Protein AF-A0AAW9CM47-F1 (afdb_monomer_lite)

Sequence (96 aa):
MLRRILAQLALIRCGAGIGVCQTAFAKRDPALARVLPKAFAGRLDMWVTMHEDPRGSPRCRAAFEALAEGLGAYVDERRAPAIARLRRPRRGTRSA

Secondary structure (DSSP, 8-state):
-THHHHHHHHHHHTTS------HHHHTT-TT-----TTT------------SGGGG-HHHHHHHHHHHHHHHHHHH-SS--GGGGG----------

Radius of gyration: 18.09 Å; chains: 1; bounding box: 31×57×43 Å

Foldseek 3Di:
DPVPVVVVVVCVLVVVDDDDDDPLVQVVDPSHDDDCCPPDDDDDDDDQDDDPVCCPPPVVVVVSVVVVVQVVQSVVVVRHDPPVPPDDPPPDPDDD

pLDDT: mean 77.94, std 17.7, range [38.81, 94.44]

Organism: Burkholderia thailandensis (NCBI:txid57975)

Structure (mmCIF, N/CA/C/O backbone):
data_AF-A0AAW9CM47-F1
#
_entry.id   AF-A0AAW9CM47-F1
#
loop_
_atom_site.group_PDB
_atom_site.id
_atom_site.type_symbol
_atom_site.label_atom_id
_atom_site.label_alt_id
_atom_site.label_comp_id
_atom_site.label_asym_id
_atom_site.label_entity_id
_atom_site.label_seq_id
_atom_site.pdbx_PDB_ins_code
_atom_site.Cartn_x
_atom_site.Cartn_y
_atom_site.Cartn_z
_atom_site.occupancy
_atom_site.B_iso_or_equiv
_atom_site.auth_seq_id
_atom_site.auth_comp_id
_atom_site.auth_asym_id
_atom_site.auth_atom_id
_atom_site.pdbx_PDB_model_num
ATOM 1 N N . MET A 1 1 ? 14.786 12.372 9.011 1.00 52.53 1 MET A N 1
ATOM 2 C CA . MET A 1 1 ? 14.922 10.958 8.579 1.00 52.53 1 MET A CA 1
ATOM 3 C C . MET A 1 1 ? 13.990 10.550 7.417 1.00 52.53 1 MET A C 1
ATOM 5 O O . MET A 1 1 ? 14.360 9.652 6.671 1.00 52.53 1 MET A O 1
ATOM 9 N N . LEU A 1 2 ? 12.848 11.227 7.191 1.00 55.03 2 LEU A N 1
ATOM 10 C CA . LEU A 1 2 ? 11.817 10.860 6.191 1.00 55.03 2 LEU A CA 1
ATOM 11 C C . LEU A 1 2 ? 12.164 11.137 4.702 1.00 55.03 2 LEU A C 1
ATOM 13 O O . LEU A 1 2 ? 11.453 10.695 3.807 1.00 55.03 2 LEU A O 1
ATOM 17 N N . ARG A 1 3 ? 13.255 11.856 4.399 1.00 67.44 3 ARG A N 1
ATOM 18 C CA . ARG A 1 3 ? 13.590 12.277 3.019 1.00 67.44 3 ARG A CA 1
ATOM 19 C C . ARG A 1 3 ? 14.047 11.142 2.090 1.00 67.44 3 ARG A C 1
ATOM 21 O O . ARG A 1 3 ? 13.859 11.246 0.883 1.00 67.44 3 ARG A O 1
ATOM 28 N N . ARG A 1 4 ? 14.631 10.065 2.630 1.00 72.69 4 ARG A N 1
ATOM 29 C CA . ARG A 1 4 ? 15.266 9.000 1.824 1.00 72.69 4 ARG A CA 1
ATOM 30 C C . ARG A 1 4 ? 14.275 8.223 0.957 1.00 72.69 4 ARG A C 1
ATOM 32 O O . ARG A 1 4 ? 14.547 7.994 -0.214 1.00 72.69 4 ARG A O 1
ATOM 39 N N . ILE A 1 5 ? 13.110 7.891 1.508 1.00 76.75 5 ILE A N 1
ATOM 40 C CA . ILE A 1 5 ? 12.075 7.135 0.786 1.00 76.75 5 ILE A CA 1
ATOM 41 C C . ILE A 1 5 ? 11.512 7.953 -0.383 1.00 76.75 5 ILE A C 1
ATOM 43 O O . ILE A 1 5 ? 11.269 7.412 -1.458 1.00 76.75 5 ILE A O 1
ATOM 47 N N . LEU A 1 6 ? 11.357 9.268 -0.200 1.00 84.19 6 LEU A N 1
ATOM 48 C CA . LEU A 1 6 ? 10.863 10.152 -1.258 1.00 84.19 6 LEU A CA 1
ATOM 49 C C . LEU A 1 6 ? 11.863 10.271 -2.413 1.00 84.19 6 LEU A C 1
ATOM 51 O O . LEU A 1 6 ? 11.449 10.243 -3.569 1.00 84.19 6 LEU A O 1
ATOM 55 N N . ALA A 1 7 ? 13.163 10.355 -2.110 1.00 88.69 7 ALA A N 1
ATOM 56 C CA . ALA A 1 7 ? 14.211 10.388 -3.128 1.00 88.69 7 ALA A CA 1
ATOM 57 C C . ALA A 1 7 ? 14.270 9.076 -3.927 1.00 88.69 7 ALA A C 1
ATOM 59 O O . ALA A 1 7 ? 14.294 9.107 -5.153 1.00 88.69 7 ALA A O 1
ATOM 60 N N . GLN A 1 8 ? 14.212 7.925 -3.249 1.00 88.69 8 GLN A N 1
ATOM 61 C CA . GLN A 1 8 ? 14.195 6.620 -3.914 1.00 88.69 8 GLN A CA 1
ATOM 62 C C . GLN A 1 8 ? 12.980 6.469 -4.836 1.00 88.69 8 GLN A C 1
ATOM 64 O O . GLN A 1 8 ? 13.119 6.046 -5.980 1.00 88.69 8 GLN A O 1
ATOM 69 N N . LEU A 1 9 ? 11.791 6.855 -4.364 1.00 89.06 9 LEU A N 1
ATOM 70 C CA . LEU A 1 9 ? 10.583 6.796 -5.183 1.00 89.06 9 LEU A CA 1
ATOM 71 C C . LEU A 1 9 ? 10.673 7.728 -6.401 1.00 89.06 9 LEU A C 1
ATOM 73 O O . LEU A 1 9 ? 10.230 7.353 -7.483 1.00 89.06 9 LEU A O 1
ATOM 77 N N . ALA A 1 10 ? 11.254 8.921 -6.244 1.00 90.19 10 ALA A N 1
ATOM 78 C CA . ALA A 1 10 ? 11.468 9.848 -7.352 1.00 90.19 10 ALA A CA 1
ATOM 79 C C . ALA A 1 10 ? 12.419 9.276 -8.417 1.00 90.19 10 ALA A C 1
ATOM 81 O O . ALA A 1 10 ? 12.129 9.413 -9.602 1.00 90.19 10 ALA A O 1
ATOM 82 N N . LEU A 1 11 ? 13.492 8.587 -8.009 1.00 92.06 11 LEU A N 1
ATOM 83 C CA . LEU A 1 11 ? 14.426 7.931 -8.932 1.00 92.06 11 LEU A CA 1
ATOM 84 C C . LEU A 1 11 ? 13.748 6.834 -9.760 1.00 92.06 11 LEU A C 1
ATOM 86 O O . LEU A 1 11 ? 13.921 6.770 -10.973 1.00 92.06 11 LEU A O 1
ATOM 90 N N . ILE A 1 12 ? 12.927 5.993 -9.129 1.00 93.06 12 ILE A N 1
ATOM 91 C CA . ILE A 1 12 ? 12.203 4.941 -9.859 1.00 93.06 12 ILE A CA 1
ATOM 92 C C . ILE A 1 12 ? 11.202 5.578 -10.840 1.00 93.06 12 ILE A C 1
ATOM 94 O O . ILE A 1 12 ? 11.103 5.157 -11.988 1.00 93.06 12 ILE A O 1
ATOM 98 N N . ARG A 1 13 ? 10.495 6.636 -10.418 1.00 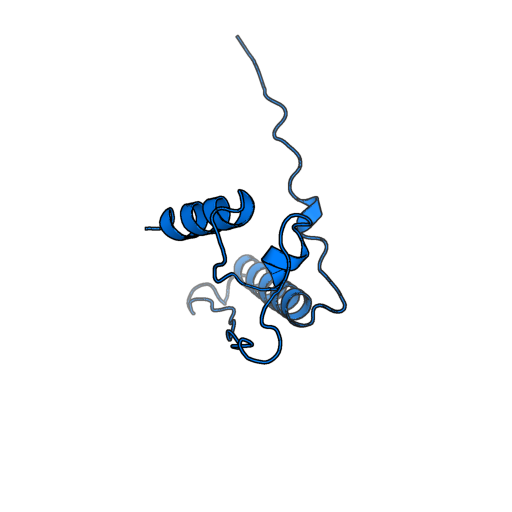90.19 13 ARG A N 1
ATOM 99 C CA . ARG A 1 13 ? 9.519 7.360 -11.253 1.00 90.19 13 ARG A CA 1
ATOM 100 C C . ARG A 1 13 ? 10.127 8.067 -12.459 1.00 90.19 13 ARG A C 1
ATOM 102 O O . ARG A 1 13 ? 9.444 8.200 -13.466 1.00 90.19 13 ARG A O 1
ATOM 109 N N . CYS A 1 14 ? 11.373 8.533 -12.371 1.00 93.69 14 CYS A N 1
ATOM 110 C CA . CYS A 1 14 ? 12.066 9.123 -13.518 1.00 93.69 14 CYS A CA 1
ATOM 111 C C . CYS A 1 14 ? 12.750 8.083 -14.418 1.00 93.69 14 CYS A C 1
ATOM 113 O O . CYS A 1 14 ? 13.446 8.460 -15.356 1.00 93.69 14 CYS A O 1
ATOM 115 N N . GLY A 1 15 ? 12.558 6.786 -14.152 1.00 90.62 15 GLY A N 1
ATOM 116 C CA . GLY A 1 15 ? 13.133 5.716 -14.961 1.00 90.62 15 GLY A CA 1
ATOM 117 C C . GLY A 1 15 ? 14.613 5.455 -14.687 1.00 90.62 15 GLY A C 1
ATOM 118 O O . GLY A 1 15 ? 15.260 4.788 -15.487 1.00 90.62 15 GLY A O 1
ATOM 119 N N . ALA A 1 16 ? 15.159 5.907 -13.551 1.00 93.62 16 ALA A N 1
ATOM 120 C CA . ALA A 1 16 ? 16.549 5.650 -13.158 1.00 93.62 16 ALA A CA 1
ATOM 121 C C . ALA A 1 16 ? 16.791 4.205 -12.658 1.00 93.62 16 ALA A C 1
ATOM 123 O O . ALA A 1 16 ? 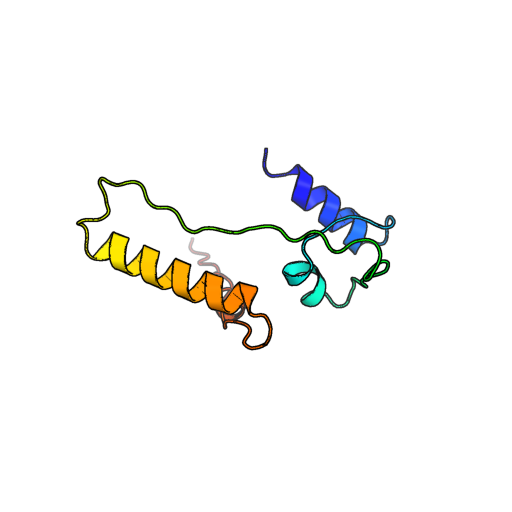17.679 3.963 -11.841 1.00 93.62 16 ALA A O 1
ATOM 124 N N . GLY A 1 17 ? 15.991 3.241 -13.129 1.00 90.75 17 GLY A N 1
ATOM 125 C CA . GLY A 1 17 ? 16.099 1.817 -12.818 1.00 90.75 17 GLY A CA 1
ATOM 126 C C . GLY A 1 17 ? 14.898 1.233 -12.070 1.00 90.75 17 GLY A C 1
ATOM 127 O O . GLY A 1 17 ? 13.802 1.792 -12.043 1.00 90.75 17 GLY A O 1
ATOM 128 N N . ILE A 1 18 ? 15.118 0.062 -11.468 1.00 92.62 18 ILE A N 1
ATOM 129 C CA . ILE A 1 18 ? 14.120 -0.696 -10.702 1.00 92.62 18 ILE A CA 1
ATOM 130 C C . ILE A 1 18 ? 14.340 -0.434 -9.211 1.00 92.62 18 ILE A C 1
ATOM 132 O O . ILE A 1 18 ? 15.474 -0.391 -8.740 1.00 92.62 18 ILE A O 1
ATOM 136 N N . GLY A 1 19 ? 13.261 -0.320 -8.438 1.00 90.38 19 GLY A N 1
ATOM 137 C CA . GLY A 1 19 ? 13.368 -0.252 -6.987 1.00 90.38 19 GLY A CA 1
ATOM 138 C C . GLY A 1 19 ? 12.142 -0.784 -6.261 1.00 90.38 19 GLY A C 1
ATOM 139 O O . GLY A 1 19 ? 11.135 -1.155 -6.865 1.00 90.38 19 GLY A O 1
ATOM 140 N N . VAL A 1 20 ? 12.253 -0.847 -4.937 1.00 88.56 20 VAL A N 1
ATOM 141 C CA . VAL A 1 20 ? 11.234 -1.426 -4.062 1.00 88.56 20 VAL A CA 1
ATOM 142 C C . VAL A 1 20 ? 10.303 -0.332 -3.549 1.00 88.56 20 VAL A C 1
ATOM 144 O O . VAL A 1 20 ? 10.751 0.678 -3.012 1.00 88.56 20 VAL A O 1
ATOM 147 N N . CYS A 1 21 ? 8.997 -0.545 -3.681 1.00 86.44 21 CYS A N 1
ATOM 148 C CA . CYS A 1 21 ? 7.970 0.295 -3.073 1.00 86.44 21 CYS A CA 1
ATOM 149 C C . CYS A 1 21 ? 6.720 -0.535 -2.744 1.00 86.44 21 CYS A C 1
ATOM 151 O O . CYS A 1 21 ? 6.531 -1.632 -3.275 1.00 86.44 21 CYS A O 1
ATOM 153 N N . GLN A 1 22 ? 5.865 -0.024 -1.854 1.00 85.44 22 GLN A N 1
ATOM 154 C CA . GLN A 1 22 ? 4.605 -0.693 -1.528 1.00 85.44 22 GLN A CA 1
ATOM 155 C C . GLN A 1 22 ? 3.661 -0.678 -2.738 1.00 85.44 22 GLN A C 1
ATOM 157 O O . GLN A 1 22 ? 3.447 0.361 -3.370 1.00 85.44 22 GLN A O 1
ATOM 162 N N . THR A 1 23 ? 3.055 -1.829 -3.030 1.00 85.75 23 THR A N 1
ATOM 163 C CA . THR A 1 23 ? 2.196 -2.041 -4.206 1.00 85.75 23 THR A CA 1
ATOM 164 C C . THR A 1 23 ? 1.017 -1.077 -4.265 1.00 85.75 23 THR A C 1
ATOM 166 O O . THR A 1 23 ? 0.702 -0.573 -5.340 1.00 85.75 23 THR A O 1
ATOM 169 N N . ALA A 1 24 ? 0.409 -0.768 -3.122 1.00 81.38 24 ALA A N 1
ATOM 170 C CA . ALA A 1 24 ? -0.722 0.150 -3.025 1.00 81.38 24 ALA A CA 1
ATOM 171 C C . ALA A 1 24 ? -0.392 1.582 -3.497 1.00 81.38 24 ALA A C 1
ATOM 173 O O . ALA A 1 24 ? -1.261 2.269 -4.040 1.00 81.38 24 ALA A O 1
ATOM 174 N N . PHE A 1 25 ? 0.860 2.033 -3.345 1.00 80.44 25 PHE A N 1
ATOM 175 C CA . PHE A 1 25 ? 1.310 3.314 -3.897 1.00 80.44 25 PHE A CA 1
ATOM 176 C C . PHE A 1 25 ? 1.632 3.210 -5.385 1.00 80.44 25 PHE A C 1
ATOM 178 O O . PHE A 1 25 ? 1.183 4.056 -6.155 1.00 80.44 25 PHE A O 1
ATOM 185 N N . ALA A 1 26 ? 2.356 2.164 -5.793 1.00 86.75 26 ALA A N 1
ATOM 186 C CA . ALA A 1 26 ? 2.745 1.962 -7.187 1.00 86.75 26 ALA A CA 1
ATOM 187 C C . ALA A 1 26 ? 1.533 1.829 -8.122 1.00 86.75 26 ALA A C 1
ATOM 189 O O . ALA A 1 26 ? 1.522 2.419 -9.191 1.00 86.75 26 ALA A O 1
ATOM 190 N N . LYS A 1 27 ? 0.469 1.135 -7.690 1.00 84.69 27 LYS A N 1
ATOM 191 C CA . LYS A 1 27 ? -0.779 0.963 -8.461 1.00 84.69 27 LYS A CA 1
ATOM 192 C C . LYS A 1 27 ? -1.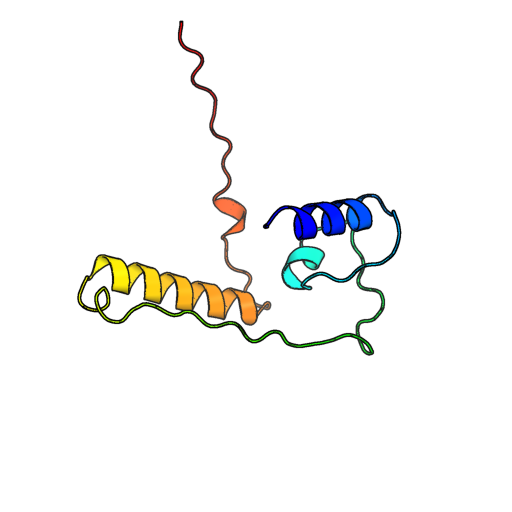473 2.276 -8.833 1.00 84.69 27 LYS A C 1
ATOM 194 O O . LYS A 1 27 ? -2.262 2.298 -9.770 1.00 84.69 27 LYS A O 1
ATOM 199 N N . ARG A 1 28 ? -1.240 3.351 -8.074 1.00 83.38 28 ARG A N 1
ATOM 200 C CA . ARG A 1 28 ? -1.844 4.671 -8.320 1.00 83.38 28 ARG A CA 1
ATOM 201 C C . ARG A 1 28 ? -1.036 5.510 -9.308 1.00 83.38 28 ARG A C 1
ATOM 203 O O . ARG A 1 28 ? -1.465 6.611 -9.639 1.00 83.38 28 ARG A O 1
ATOM 210 N N . ASP A 1 29 ? 0.129 5.026 -9.725 1.00 87.19 29 ASP A N 1
ATOM 211 C CA . ASP A 1 29 ? 1.041 5.736 -10.603 1.00 87.19 29 ASP A CA 1
ATOM 212 C C . ASP A 1 29 ? 1.183 5.005 -11.945 1.00 87.19 29 ASP A C 1
ATOM 214 O O . ASP A 1 29 ? 1.796 3.937 -11.990 1.00 87.19 29 ASP A O 1
ATOM 218 N N . PRO A 1 30 ? 0.651 5.561 -13.047 1.00 87.31 30 PRO A N 1
ATOM 219 C CA . PRO A 1 30 ? 0.731 4.919 -14.354 1.00 87.31 30 PRO A CA 1
ATOM 220 C C . PRO A 1 30 ? 2.164 4.840 -14.906 1.00 87.31 30 PRO A C 1
ATOM 222 O O . PRO A 1 30 ? 2.403 4.062 -15.824 1.00 87.31 30 PRO A O 1
ATOM 225 N N . ALA A 1 31 ? 3.119 5.607 -14.363 1.00 88.81 31 ALA A N 1
ATOM 226 C CA . ALA A 1 31 ? 4.522 5.547 -14.772 1.00 88.81 31 ALA A CA 1
ATOM 227 C C . ALA A 1 31 ? 5.275 4.341 -14.177 1.00 88.81 31 ALA A C 1
ATOM 229 O O . ALA A 1 31 ? 6.431 4.110 -14.527 1.00 88.81 31 ALA A O 1
ATOM 230 N N . LEU A 1 32 ? 4.655 3.578 -13.268 1.00 91.25 32 LEU A N 1
ATOM 231 C CA . LEU A 1 32 ? 5.284 2.451 -12.584 1.00 91.25 32 LEU A CA 1
ATOM 232 C C . LEU A 1 32 ? 4.658 1.116 -12.999 1.00 91.25 32 LEU A C 1
ATOM 234 O O . LEU A 1 32 ? 3.442 0.941 -12.980 1.00 91.25 32 LEU A O 1
ATOM 238 N N . ALA A 1 33 ? 5.509 0.130 -13.289 1.00 91.38 33 ALA A N 1
ATOM 239 C CA . ALA A 1 33 ? 5.103 -1.239 -13.600 1.00 91.38 33 ALA A CA 1
ATOM 240 C C . ALA A 1 33 ? 5.716 -2.240 -12.607 1.00 91.38 3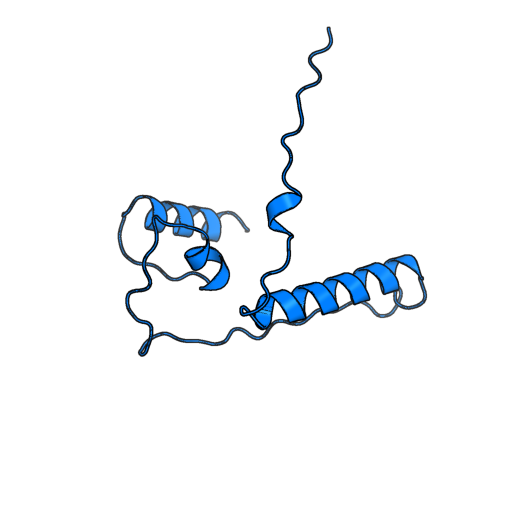3 ALA A C 1
ATOM 242 O O . ALA A 1 33 ? 6.886 -2.141 -12.231 1.00 91.38 33 ALA A O 1
ATOM 243 N N . ARG A 1 34 ? 4.931 -3.237 -12.175 1.00 91.06 34 ARG A N 1
ATOM 244 C CA . ARG A 1 34 ? 5.403 -4.292 -11.263 1.00 91.06 34 ARG A CA 1
ATOM 245 C C . ARG A 1 34 ? 6.104 -5.401 -12.050 1.00 91.06 34 ARG A C 1
ATOM 247 O O . ARG A 1 34 ? 5.446 -6.158 -12.752 1.00 91.06 34 ARG A O 1
ATOM 254 N N . VAL A 1 35 ? 7.417 -5.542 -11.862 1.00 91.69 35 VAL A N 1
ATOM 255 C CA . VAL A 1 35 ? 8.264 -6.445 -12.671 1.00 91.69 35 VAL A CA 1
ATOM 256 C C . VAL A 1 35 ? 8.487 -7.851 -12.083 1.00 91.69 35 VAL A C 1
ATOM 258 O O . VAL A 1 35 ? 8.718 -8.788 -12.836 1.00 91.69 35 VAL A O 1
ATOM 261 N N . LEU A 1 36 ? 8.379 -8.044 -10.758 1.00 90.19 36 LEU A N 1
ATOM 262 C CA . LEU A 1 36 ? 8.673 -9.328 -10.078 1.00 90.19 36 LEU A CA 1
ATOM 263 C C . LEU A 1 36 ? 7.529 -9.805 -9.156 1.00 90.19 36 LEU A C 1
ATOM 265 O O . LEU A 1 36 ? 7.736 -10.016 -7.960 1.00 90.19 36 LEU A O 1
ATOM 269 N N . PRO A 1 37 ? 6.292 -9.980 -9.654 1.00 86.19 37 PRO A N 1
ATOM 270 C CA . PRO A 1 37 ? 5.134 -10.201 -8.789 1.00 86.19 37 PRO A CA 1
ATOM 271 C C . PRO A 1 37 ? 5.124 -11.537 -8.034 1.00 86.19 37 PRO A C 1
ATOM 273 O O . PRO A 1 37 ? 4.505 -11.607 -6.975 1.00 86.19 37 PRO A O 1
ATOM 276 N N . LYS A 1 38 ? 5.786 -12.574 -8.563 1.00 87.00 38 LYS A N 1
ATOM 277 C CA . LYS A 1 38 ? 5.845 -13.918 -7.957 1.00 87.00 38 LYS A CA 1
ATOM 278 C C . LYS A 1 38 ? 7.057 -14.107 -7.043 1.00 87.00 38 LYS A C 1
ATOM 280 O O . LYS A 1 38 ? 6.944 -14.757 -6.015 1.00 87.00 38 LYS A O 1
ATOM 285 N N . ALA A 1 39 ? 8.196 -13.526 -7.421 1.00 86.31 39 ALA A N 1
ATOM 286 C CA . ALA A 1 39 ? 9.446 -13.636 -6.67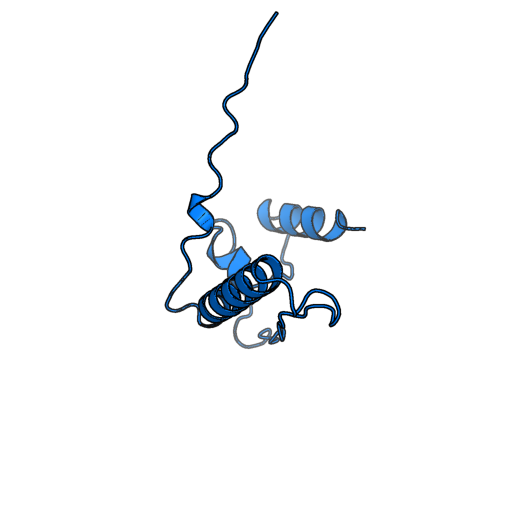1 1.00 86.31 39 ALA A CA 1
ATOM 287 C C . ALA A 1 39 ? 9.537 -12.625 -5.516 1.00 86.31 39 ALA A C 1
ATOM 289 O O . ALA A 1 39 ? 10.228 -12.874 -4.535 1.00 86.31 39 ALA A O 1
ATOM 290 N N . PHE A 1 40 ? 8.837 -11.488 -5.618 1.00 81.94 40 PHE A N 1
ATOM 291 C CA . PHE A 1 40 ? 8.889 -10.417 -4.627 1.00 81.94 40 PHE A CA 1
ATOM 292 C C . PHE A 1 40 ? 7.474 -9.965 -4.230 1.00 81.94 40 PHE A C 1
ATOM 294 O O . PHE A 1 40 ? 6.837 -9.109 -4.862 1.00 81.94 40 PHE A O 1
ATOM 301 N N . ALA A 1 41 ? 6.963 -10.600 -3.173 1.00 78.50 41 ALA A N 1
ATOM 302 C CA . ALA A 1 41 ? 5.615 -10.406 -2.637 1.00 78.50 41 ALA A CA 1
ATOM 303 C C . ALA A 1 41 ? 5.605 -10.442 -1.098 1.00 78.50 41 ALA A C 1
ATOM 305 O O . ALA A 1 41 ? 4.772 -11.109 -0.487 1.00 78.50 41 ALA A O 1
ATOM 306 N N . GLY A 1 42 ? 6.554 -9.739 -0.472 1.00 77.69 42 GLY A N 1
ATOM 307 C CA . GLY A 1 42 ? 6.560 -9.577 0.981 1.00 77.69 42 GLY A CA 1
ATOM 308 C C . GLY A 1 42 ? 5.262 -8.922 1.455 1.00 77.69 42 GLY A C 1
ATOM 309 O O . GLY A 1 42 ? 4.830 -7.917 0.886 1.00 77.69 42 GLY A O 1
ATOM 310 N N . ARG A 1 43 ? 4.633 -9.501 2.481 1.00 80.50 43 ARG A N 1
ATOM 311 C CA . ARG A 1 43 ? 3.515 -8.864 3.181 1.00 80.50 43 ARG A CA 1
ATOM 312 C C . ARG A 1 43 ? 4.094 -7.968 4.262 1.00 80.50 43 ARG A C 1
ATOM 314 O O . ARG A 1 43 ? 5.019 -8.371 4.961 1.00 80.50 43 ARG A O 1
ATOM 321 N N . LEU A 1 44 ? 3.576 -6.750 4.350 1.00 82.62 44 LEU A N 1
ATOM 322 C CA . LEU A 1 44 ? 3.874 -5.864 5.461 1.00 82.62 44 LEU A CA 1
ATOM 323 C C . LEU A 1 44 ? 2.645 -5.833 6.355 1.00 82.62 44 LEU A C 1
ATOM 325 O O . LEU A 1 44 ? 1.597 -5.344 5.929 1.00 82.62 44 LEU A O 1
ATOM 329 N N . ASP A 1 45 ? 2.791 -6.345 7.569 1.00 84.19 45 ASP A N 1
ATOM 330 C CA . ASP A 1 45 ? 1.739 -6.238 8.567 1.00 84.19 45 ASP A CA 1
ATOM 331 C C . ASP A 1 45 ? 1.585 -4.774 8.980 1.00 84.19 45 ASP A C 1
ATOM 333 O O . ASP A 1 45 ? 2.562 -4.043 9.160 1.00 84.19 45 ASP A O 1
ATOM 337 N N . MET A 1 46 ? 0.337 -4.332 9.082 1.00 87.00 46 MET A N 1
ATOM 338 C CA . MET A 1 46 ? -0.011 -2.973 9.473 1.00 87.00 46 MET A CA 1
ATOM 339 C C . MET A 1 46 ? -0.991 -3.037 10.633 1.00 87.00 46 MET A C 1
ATOM 341 O O . MET A 1 46 ? -1.954 -3.799 10.603 1.00 87.00 46 MET A O 1
ATOM 345 N N . TRP A 1 47 ? -0.755 -2.207 11.641 1.00 90.81 47 TRP A N 1
ATOM 346 C CA . TRP A 1 47 ? -1.582 -2.111 12.835 1.00 90.81 47 TRP A CA 1
ATOM 347 C C . TRP A 1 47 ? -1.884 -0.648 13.150 1.00 90.81 47 TRP A C 1
ATOM 349 O O . TRP A 1 47 ? -1.072 0.245 12.895 1.00 90.81 47 TRP A O 1
ATOM 359 N N . VAL A 1 48 ? -3.061 -0.408 13.724 1.00 92.06 48 VAL A N 1
ATOM 360 C CA . VAL A 1 48 ? -3.408 0.872 14.348 1.00 92.06 48 VAL A CA 1
ATOM 361 C C . VAL A 1 48 ? -3.247 0.698 15.852 1.00 92.06 48 VAL A C 1
ATOM 363 O O . VAL A 1 48 ? -3.875 -0.176 16.444 1.00 92.06 48 VAL A O 1
ATOM 366 N N . THR A 1 49 ? -2.423 1.539 16.472 1.00 92.38 49 THR A N 1
ATOM 367 C CA . THR A 1 49 ? -2.194 1.530 17.922 1.00 92.38 49 THR A CA 1
ATOM 368 C C . THR A 1 49 ? -2.496 2.905 18.498 1.00 92.38 49 THR A C 1
ATOM 370 O O . THR A 1 49 ? -2.113 3.923 17.924 1.00 92.38 49 THR A O 1
ATOM 373 N N . MET A 1 50 ? -3.156 2.927 19.654 1.00 87.88 50 MET A N 1
ATOM 374 C CA . MET A 1 50 ? -3.279 4.106 20.510 1.00 87.88 50 MET A CA 1
ATOM 375 C C . MET A 1 50 ? -2.600 3.833 21.847 1.00 87.88 50 MET A C 1
ATOM 377 O O . MET A 1 50 ? -2.610 2.696 22.323 1.00 87.88 50 MET A O 1
ATOM 381 N N . HIS A 1 51 ? -2.043 4.882 22.453 1.00 85.38 51 HIS A N 1
ATOM 382 C CA . HIS A 1 51 ? -1.674 4.837 23.864 1.00 85.38 51 HIS A CA 1
ATOM 383 C C . HIS A 1 51 ? -2.930 4.616 24.727 1.00 85.38 51 HIS A C 1
ATOM 385 O O . HIS A 1 51 ? -4.046 4.853 24.259 1.00 85.38 51 HIS A O 1
ATOM 391 N N . GLU A 1 52 ? -2.771 4.122 25.953 1.00 80.62 52 GLU A N 1
ATOM 392 C CA . GLU A 1 52 ? -3.913 3.769 26.804 1.00 80.62 52 GLU A CA 1
ATOM 393 C C . GLU A 1 52 ? -4.652 5.009 27.324 1.00 80.62 52 GLU A C 1
ATOM 395 O O . GLU A 1 52 ? -5.877 5.073 27.213 1.00 80.62 52 GLU A O 1
ATOM 400 N N . ASP A 1 53 ? -3.921 6.032 27.773 1.00 80.00 53 ASP A N 1
ATOM 401 C CA . ASP A 1 53 ? -4.486 7.231 28.410 1.00 80.00 53 ASP A CA 1
ATOM 402 C C . ASP A 1 53 ? -5.585 7.937 27.595 1.00 80.00 53 ASP A C 1
ATOM 404 O O . ASP A 1 53 ? -6.604 8.340 28.162 1.00 80.00 53 ASP A O 1
ATOM 408 N N . PRO A 1 54 ? -5.472 8.076 26.259 1.00 79.56 54 PRO A N 1
ATOM 409 C CA . PRO A 1 54 ? -6.498 8.753 25.477 1.00 79.56 54 PRO A CA 1
ATOM 410 C C . PRO A 1 54 ? -7.722 7.883 25.162 1.00 79.56 54 PRO A C 1
ATOM 412 O O . PRO A 1 54 ? -8.684 8.399 24.594 1.00 79.56 54 PRO A O 1
ATOM 415 N N . ARG A 1 55 ? -7.736 6.584 25.498 1.00 74.19 55 ARG A N 1
ATOM 416 C CA . ARG A 1 55 ? -8.813 5.655 25.103 1.00 74.19 55 ARG A CA 1
ATOM 417 C C . ARG A 1 55 ? -10.187 6.056 25.650 1.00 74.19 55 ARG A C 1
ATOM 419 O O . ARG A 1 55 ? -11.197 5.815 24.992 1.00 74.19 55 ARG A O 1
ATOM 426 N N . GLY A 1 56 ? -10.227 6.692 26.822 1.00 83.81 56 GLY A N 1
ATOM 427 C CA . GLY A 1 56 ? -11.464 7.192 27.431 1.00 83.81 56 GLY A CA 1
ATOM 428 C C . GLY A 1 56 ? -12.052 8.428 26.738 1.00 83.81 56 GLY A C 1
ATOM 429 O O . GLY A 1 56 ? -13.222 8.744 26.938 1.00 83.81 56 GLY A O 1
ATOM 430 N N . SER A 1 57 ? -11.274 9.128 25.905 1.00 91.06 57 SER A N 1
ATOM 431 C CA . SER A 1 57 ? -11.738 10.315 25.185 1.00 91.06 57 SER A CA 1
ATOM 432 C C . SER A 1 57 ? -12.582 9.923 23.965 1.00 91.06 57 SER A C 1
ATOM 434 O O . SER A 1 57 ? -12.066 9.263 23.055 1.00 91.06 57 SER A O 1
ATOM 436 N N . PRO A 1 58 ? -13.839 10.402 23.849 1.00 91.88 58 PRO A N 1
ATOM 437 C CA . PRO A 1 58 ? -14.690 10.116 22.692 1.00 91.88 58 PRO A CA 1
ATOM 438 C C . PRO A 1 58 ? -14.061 10.522 21.353 1.00 91.88 58 PRO A C 1
ATOM 440 O O . PRO A 1 58 ? -14.247 9.848 20.344 1.00 91.88 58 PRO A O 1
ATOM 443 N N . ARG A 1 59 ? -13.269 11.603 21.336 1.00 91.25 59 ARG A N 1
ATOM 444 C CA . ARG A 1 59 ? -12.597 12.088 20.119 1.00 91.25 59 ARG A CA 1
ATOM 445 C C . ARG A 1 59 ? -11.469 11.156 19.679 1.00 91.25 59 ARG A C 1
ATOM 447 O O . ARG A 1 59 ? -11.320 10.894 18.489 1.00 91.25 59 ARG A O 1
ATOM 454 N N . CYS A 1 60 ? -10.685 10.653 20.631 1.00 90.81 60 CYS A N 1
ATOM 455 C CA . CYS A 1 60 ? -9.594 9.721 20.350 1.00 90.81 60 CYS A CA 1
ATOM 456 C C . CYS A 1 60 ? -10.140 8.370 19.894 1.00 90.81 60 CYS A C 1
ATOM 458 O O . CYS A 1 60 ? -9.638 7.813 18.920 1.00 90.81 60 CYS A O 1
ATOM 460 N N . ARG A 1 61 ? -11.214 7.895 20.534 1.00 90.00 61 ARG A N 1
ATOM 461 C CA . ARG A 1 61 ? -11.923 6.688 20.113 1.00 90.00 61 ARG A CA 1
ATOM 462 C C . ARG A 1 61 ? -12.454 6.809 18.684 1.00 90.00 61 ARG A C 1
ATOM 464 O O . ARG A 1 61 ? -12.163 5.940 17.871 1.00 90.00 61 ARG A O 1
ATOM 471 N N . ALA A 1 62 ? -13.138 7.906 18.354 1.00 93.06 62 ALA A N 1
ATOM 472 C CA . ALA A 1 62 ? -13.645 8.137 17.001 1.00 93.06 62 ALA A CA 1
ATOM 473 C C . ALA A 1 62 ? -12.522 8.156 15.945 1.00 93.06 62 ALA A C 1
ATOM 475 O O . ALA A 1 62 ? -12.667 7.575 14.872 1.00 93.06 62 ALA A O 1
ATOM 476 N N . ALA A 1 63 ? -11.377 8.782 16.248 1.00 93.25 63 ALA A N 1
ATOM 477 C CA . ALA A 1 63 ? -10.223 8.772 15.349 1.00 93.25 63 ALA A CA 1
ATOM 478 C C . ALA A 1 63 ? -9.620 7.366 15.186 1.00 93.25 63 ALA A C 1
ATOM 480 O O . ALA A 1 63 ? -9.261 6.982 14.075 1.00 93.25 63 ALA A O 1
ATOM 481 N N . PHE A 1 64 ? -9.522 6.595 16.273 1.00 92.50 64 PHE A N 1
ATOM 482 C CA . PHE A 1 64 ? -9.019 5.223 16.240 1.00 92.50 64 PHE A CA 1
ATOM 483 C C . PHE A 1 64 ? -9.921 4.312 15.403 1.00 92.50 64 PHE A C 1
ATOM 485 O O . PHE A 1 64 ? -9.421 3.601 14.536 1.00 92.50 64 PHE A O 1
ATOM 492 N N . GLU A 1 65 ? -11.238 4.374 15.614 1.00 92.50 65 GLU A N 1
ATOM 493 C CA . GLU A 1 65 ? -12.227 3.612 14.844 1.00 92.50 65 GLU A CA 1
ATOM 494 C C . GLU A 1 65 ? -12.150 3.962 13.349 1.00 92.50 65 GLU A C 1
ATOM 496 O O . GLU A 1 65 ? -12.023 3.063 12.519 1.00 92.50 65 GLU A O 1
ATOM 501 N N . ALA A 1 66 ? -12.095 5.253 13.004 1.00 93.88 66 ALA A N 1
ATOM 502 C CA . ALA A 1 66 ? -11.959 5.696 11.615 1.00 93.88 66 ALA A CA 1
ATOM 503 C C . ALA A 1 66 ? -10.638 5.242 10.962 1.00 93.88 66 ALA A C 1
ATOM 505 O O . ALA A 1 66 ? -10.612 4.884 9.783 1.00 93.88 66 ALA A O 1
ATOM 506 N N . LEU A 1 67 ? -9.527 5.248 11.709 1.00 94.44 67 LEU A N 1
ATOM 507 C CA . LEU A 1 67 ? -8.238 4.748 11.221 1.00 94.44 67 LEU A CA 1
ATOM 508 C C . LEU A 1 67 ? -8.246 3.227 11.044 1.00 94.44 67 LEU A C 1
ATOM 510 O O . LEU A 1 67 ? -7.702 2.743 10.055 1.00 94.44 67 LEU A O 1
ATOM 514 N N . ALA A 1 68 ? -8.859 2.482 11.966 1.00 92.75 68 ALA A N 1
ATOM 515 C CA . ALA A 1 68 ? -8.981 1.031 11.878 1.00 92.75 68 ALA A CA 1
ATOM 516 C C . ALA A 1 68 ? -9.849 0.613 10.680 1.00 92.75 68 ALA A C 1
ATOM 518 O O . ALA A 1 68 ? -9.431 -0.229 9.886 1.00 92.75 68 ALA A O 1
ATOM 519 N N . GLU A 1 69 ? -11.004 1.260 10.492 1.00 93.00 69 GLU A N 1
ATOM 520 C CA . GLU A 1 69 ? -11.869 1.057 9.326 1.00 93.00 69 GLU A CA 1
ATOM 521 C C . GLU A 1 69 ? -11.133 1.404 8.023 1.00 93.00 69 GLU A C 1
ATOM 523 O O . GLU A 1 69 ? -11.102 0.613 7.076 1.00 93.00 69 GLU A O 1
ATOM 528 N N . GLY A 1 70 ? -10.479 2.569 7.988 1.00 91.25 70 GLY A N 1
ATOM 529 C CA . GLY A 1 70 ? -9.715 3.021 6.831 1.00 91.25 70 GLY A CA 1
ATOM 530 C C . GLY A 1 70 ? -8.550 2.092 6.483 1.00 91.25 70 GLY A C 1
ATOM 531 O O . GLY A 1 70 ? -8.295 1.859 5.299 1.00 91.25 70 GLY A O 1
ATOM 532 N N . LEU A 1 71 ? -7.865 1.536 7.488 1.00 90.38 71 LEU A N 1
ATOM 533 C CA . LEU A 1 71 ? -6.793 0.565 7.284 1.00 90.38 71 LEU A CA 1
ATOM 534 C C . LEU A 1 71 ? -7.336 -0.762 6.744 1.00 90.38 71 LEU A C 1
ATOM 536 O O . LEU A 1 71 ? -6.760 -1.287 5.794 1.00 90.38 71 LEU A O 1
ATOM 540 N N . GLY A 1 72 ? -8.453 -1.264 7.280 1.00 89.50 72 GLY A N 1
ATOM 541 C CA . GLY A 1 72 ? -9.122 -2.459 6.757 1.00 89.50 72 GLY A CA 1
ATOM 542 C C . GLY A 1 72 ? -9.483 -2.299 5.278 1.00 89.50 72 GLY A C 1
ATOM 543 O O . GLY A 1 72 ? -9.062 -3.094 4.439 1.00 89.50 72 GLY A O 1
ATOM 544 N N . ALA A 1 73 ? -10.137 -1.189 4.924 1.00 86.81 73 ALA A N 1
ATOM 545 C CA . ALA A 1 73 ? -10.470 -0.874 3.534 1.00 86.81 73 ALA A CA 1
ATOM 546 C C . ALA A 1 73 ? -9.229 -0.719 2.631 1.00 86.81 73 ALA A C 1
ATOM 548 O O . ALA A 1 73 ? -9.259 -1.070 1.450 1.00 86.81 73 ALA A O 1
ATOM 549 N N . TYR A 1 74 ? -8.131 -0.175 3.165 1.00 83.25 74 TYR A N 1
ATOM 550 C CA . TYR A 1 74 ? -6.873 -0.027 2.435 1.00 83.25 74 TYR A CA 1
ATOM 551 C C . TYR A 1 74 ? -6.197 -1.373 2.147 1.00 83.25 74 TYR A C 1
ATOM 553 O O . TYR A 1 74 ? -5.698 -1.558 1.038 1.00 83.25 74 TYR A O 1
ATOM 561 N N . VAL A 1 75 ? -6.195 -2.299 3.112 1.00 82.62 75 VAL A N 1
ATOM 562 C CA . VAL A 1 75 ? -5.597 -3.639 2.974 1.00 82.62 75 VAL A CA 1
ATOM 563 C C . VAL A 1 75 ? -6.412 -4.527 2.041 1.00 82.62 75 VAL A C 1
ATOM 565 O O . VAL A 1 75 ? -5.830 -5.243 1.228 1.00 82.62 75 VAL A O 1
ATOM 568 N N . ASP A 1 76 ? -7.741 -4.452 2.111 1.00 77.19 76 ASP A N 1
ATOM 569 C CA . ASP A 1 76 ? -8.609 -5.342 1.340 1.00 77.19 76 ASP A CA 1
ATOM 570 C C . ASP A 1 76 ? -8.557 -5.096 -0.176 1.00 77.19 76 ASP A C 1
ATOM 572 O O . ASP A 1 76 ? -8.980 -5.974 -0.923 1.00 77.19 76 ASP A O 1
ATOM 576 N N . GLU A 1 77 ? -8.027 -3.946 -0.634 1.00 60.16 77 GLU A N 1
ATOM 577 C CA . GLU A 1 77 ? -7.726 -3.495 -2.017 1.00 60.16 77 GLU A CA 1
ATOM 578 C C . GLU A 1 77 ? -8.786 -3.736 -3.132 1.00 60.16 77 GLU A C 1
ATOM 580 O O . GLU A 1 77 ? -8.691 -3.114 -4.189 1.00 60.16 77 GLU A O 1
ATOM 585 N N . ARG A 1 78 ? -9.845 -4.534 -2.930 1.00 51.97 78 ARG A N 1
ATOM 586 C CA . ARG A 1 78 ? -11.029 -4.674 -3.798 1.00 51.97 78 ARG A CA 1
ATOM 587 C C . ARG A 1 78 ? -12.055 -3.564 -3.557 1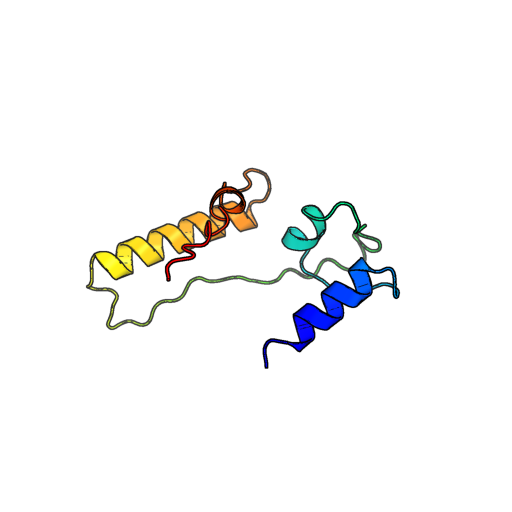.00 51.97 78 ARG A C 1
ATOM 589 O O . ARG A 1 78 ? -12.973 -3.399 -4.354 1.00 51.97 78 ARG A O 1
ATOM 596 N N . ARG A 1 79 ? -11.894 -2.785 -2.483 1.00 48.84 79 ARG A N 1
ATOM 597 C CA . ARG A 1 79 ? -12.765 -1.666 -2.098 1.00 48.84 79 ARG A CA 1
ATOM 598 C C . ARG A 1 79 ? -11.913 -0.458 -1.699 1.00 48.84 79 ARG A C 1
ATOM 600 O O . ARG A 1 79 ? -11.840 -0.094 -0.535 1.00 48.84 79 ARG A O 1
ATOM 607 N N . ALA A 1 80 ? -11.205 0.135 -2.661 1.00 43.84 80 ALA A N 1
ATOM 608 C CA . ALA A 1 80 ? -10.295 1.247 -2.384 1.00 43.84 80 ALA A CA 1
ATOM 609 C C . ALA A 1 80 ? -11.022 2.433 -1.697 1.00 43.84 80 ALA A C 1
ATOM 611 O O . ALA A 1 80 ? -12.009 2.935 -2.244 1.00 43.84 80 ALA A O 1
ATOM 612 N N . PRO A 1 81 ? -10.545 2.929 -0.537 1.00 40.59 81 PRO A N 1
ATOM 613 C CA . PRO A 1 81 ? -11.178 4.047 0.155 1.00 40.59 81 PRO A CA 1
ATOM 614 C C . PRO A 1 81 ? -10.898 5.395 -0.532 1.00 40.59 81 PRO A C 1
ATOM 616 O O . PRO A 1 81 ? -9.819 5.648 -1.076 1.00 40.59 81 PRO A O 1
ATOM 619 N N . ALA A 1 82 ? -11.880 6.301 -0.454 1.00 48.94 82 ALA A N 1
ATOM 620 C CA . ALA A 1 82 ? -11.974 7.599 -1.135 1.00 48.94 82 ALA A CA 1
ATOM 621 C C . ALA A 1 82 ? -10.947 8.676 -0.701 1.00 48.94 82 ALA A C 1
ATOM 623 O O . ALA A 1 82 ? -11.095 9.851 -1.045 1.00 48.94 82 ALA A O 1
ATOM 624 N N . ILE A 1 83 ? -9.884 8.301 0.021 1.00 46.25 83 ILE A N 1
ATOM 625 C CA . ILE A 1 83 ? -8.899 9.216 0.632 1.00 46.25 83 ILE A CA 1
ATOM 626 C C . ILE A 1 83 ? -8.125 10.045 -0.415 1.00 46.25 83 ILE A C 1
ATOM 628 O O . ILE A 1 83 ? -7.553 11.085 -0.097 1.00 46.25 83 ILE A O 1
ATOM 632 N N . ALA A 1 84 ? -8.167 9.649 -1.692 1.00 46.38 84 ALA A N 1
ATOM 633 C CA . ALA A 1 84 ? -7.645 10.443 -2.806 1.00 46.38 84 ALA A CA 1
ATOM 634 C C . ALA A 1 84 ? -8.403 11.774 -3.031 1.00 46.38 84 ALA A C 1
ATOM 636 O O . ALA A 1 84 ? -7.861 12.679 -3.661 1.00 46.38 84 ALA A O 1
ATOM 637 N N . ARG A 1 85 ? -9.629 11.939 -2.502 1.00 50.34 85 ARG A N 1
ATOM 638 C CA . ARG A 1 85 ? -10.451 13.153 -2.690 1.00 50.34 85 ARG A CA 1
ATOM 639 C C . ARG A 1 85 ? -10.151 14.287 -1.705 1.00 50.34 85 ARG A C 1
ATOM 641 O O . ARG A 1 85 ? -10.597 15.409 -1.930 1.00 50.34 85 ARG A O 1
ATOM 648 N N . LEU A 1 86 ? -9.380 14.037 -0.643 1.00 48.88 86 LEU A N 1
ATOM 649 C CA . LEU A 1 86 ? -9.126 15.032 0.410 1.00 48.88 86 LEU A CA 1
ATOM 650 C C . LEU A 1 86 ? -7.984 16.013 0.104 1.00 48.88 86 LEU A C 1
ATOM 652 O O . LEU A 1 86 ? -7.726 16.914 0.898 1.00 48.88 86 LEU A O 1
ATOM 656 N N . ARG A 1 87 ? -7.335 15.923 -1.065 1.00 47.00 87 ARG A N 1
ATOM 657 C CA . ARG A 1 87 ? -6.342 16.920 -1.492 1.00 47.00 87 ARG A CA 1
ATOM 658 C C . ARG A 1 87 ? -6.951 17.940 -2.459 1.00 47.00 87 ARG A C 1
ATOM 660 O O . ARG A 1 87 ? -6.625 17.947 -3.641 1.00 47.00 87 ARG A O 1
ATOM 667 N N . ARG A 1 88 ? -7.816 18.831 -1.953 1.00 41.22 88 ARG A N 1
ATOM 668 C CA . ARG A 1 88 ? -8.088 20.111 -2.636 1.00 41.22 88 ARG A CA 1
ATOM 669 C C . ARG A 1 88 ? -6.901 21.064 -2.412 1.00 41.22 88 ARG A C 1
ATOM 671 O O . ARG A 1 88 ? -6.399 21.136 -1.289 1.00 41.22 88 ARG A O 1
ATOM 678 N N . PRO A 1 89 ? -6.433 21.791 -3.441 1.00 42.19 89 PRO A N 1
ATOM 679 C CA . PRO A 1 89 ? -5.362 22.769 -3.288 1.00 42.19 89 PRO A CA 1
ATOM 680 C C . PRO A 1 89 ? -5.824 23.912 -2.375 1.00 42.19 89 PRO A C 1
ATOM 682 O O . PRO A 1 89 ? -6.931 24.430 -2.532 1.00 42.19 89 PRO A O 1
ATOM 685 N N . ARG A 1 90 ? -4.968 24.328 -1.430 1.00 49.22 90 ARG A N 1
ATOM 686 C CA . ARG A 1 90 ? -5.126 25.611 -0.734 1.00 49.22 90 ARG A CA 1
ATOM 687 C C . ARG A 1 90 ? -5.058 26.711 -1.795 1.00 49.22 90 ARG A C 1
ATOM 689 O O . ARG A 1 90 ? -3.981 27.017 -2.299 1.00 49.22 90 ARG A O 1
ATOM 696 N N . ARG A 1 91 ? -6.215 27.261 -2.171 1.00 44.78 91 ARG A N 1
ATOM 697 C CA . ARG A 1 91 ? -6.304 28.483 -2.975 1.00 44.78 91 ARG A CA 1
ATOM 698 C C . ARG A 1 91 ? -5.668 29.589 -2.134 1.00 44.78 91 ARG A C 1
ATOM 700 O O . ARG A 1 91 ? -6.100 29.819 -1.008 1.00 44.78 91 ARG A O 1
ATOM 707 N N . GLY A 1 92 ? -4.587 30.173 -2.643 1.00 47.91 92 GLY A N 1
ATOM 708 C CA . GLY A 1 92 ? -3.820 31.186 -1.935 1.00 47.91 92 GLY A CA 1
ATOM 709 C C . GLY A 1 92 ? -4.688 32.383 -1.566 1.00 47.91 92 GLY A C 1
ATOM 710 O O . GLY A 1 92 ? -5.356 32.960 -2.420 1.00 47.91 92 GLY A O 1
ATOM 711 N N . THR A 1 93 ? -4.634 32.776 -0.302 1.00 46.38 93 THR A N 1
ATOM 712 C CA . THR A 1 93 ? -4.910 34.150 0.099 1.00 46.38 93 THR A CA 1
ATOM 713 C C . THR A 1 93 ? -3.636 34.950 -0.155 1.00 46.38 93 THR A C 1
ATOM 715 O O . THR A 1 93 ? -2.722 34.949 0.666 1.00 46.38 93 THR A O 1
ATOM 718 N N . ARG A 1 94 ? -3.552 35.595 -1.325 1.00 45.06 94 ARG A N 1
ATOM 719 C CA . ARG A 1 94 ? -2.811 36.857 -1.439 1.00 45.06 94 ARG A CA 1
ATOM 720 C C . ARG A 1 94 ? -3.637 37.903 -0.697 1.00 45.06 94 ARG A C 1
ATOM 722 O O . ARG A 1 94 ? -4.807 38.074 -1.025 1.00 45.06 94 ARG A O 1
ATOM 729 N N . SER A 1 95 ? -3.039 38.577 0.273 1.00 39.69 95 SER A N 1
ATOM 730 C CA . SER A 1 95 ? -3.550 39.839 0.796 1.00 39.69 95 SER A CA 1
ATOM 731 C C . SER A 1 95 ? -2.367 40.703 1.208 1.00 39.69 95 SER A C 1
ATOM 733 O O . SER A 1 95 ? -1.542 40.228 1.985 1.00 39.69 95 SER A O 1
ATOM 735 N N . ALA A 1 96 ? -2.397 41.934 0.688 1.00 38.81 96 ALA A N 1
ATOM 736 C CA . ALA A 1 96 ? -1.564 43.106 0.964 1.00 38.81 96 ALA A CA 1
ATOM 737 C C . ALA A 1 96 ? -0.080 43.003 0.588 1.00 38.81 96 ALA A C 1
ATOM 739 O O . ALA A 1 96 ? 0.693 42.333 1.304 1.00 38.81 96 ALA A O 1
#